Protein AF-A0A0S8G2G1-F1 (afdb_monomer)

Sequence (89 aa):
SAAYLQKLEAGMVKNPSPRVLHRLATVLDVSYGKLMELAGYVVPAADRATGRTTPTLAQQALLPQDLTDEEWRAVAAFIAYLREQRKKT

Foldseek 3Di:
DVVVVVCVVVVVDLQDDLVVLVVCCVVVQFQSLCSCVSSPHDHDPVRNHPRPPPQDPVRVVVPVVPDDPVNVVVVVVVVVVVVVVVVVD

Organism: NCBI:txid1703774

Secondary structure (DSSP, 8-state):
-HHHHHHHHTT--SS--HHHHHHHHHHHT--HHHHHHHTT----GGGTT-S-----HHHHHT-TTS--HHHHHHHHHHHHHHHHHHHH-

Structure (mmCIF, N/CA/C/O backbone):
data_AF-A0A0S8G2G1-F1
#
_entry.id   AF-A0A0S8G2G1-F1
#
loop_
_atom_site.group_PDB
_atom_site.id
_atom_site.type_symbol
_atom_site.label_atom_id
_atom_site.label_alt_id
_atom_site.label_comp_id
_atom_site.label_asym_id
_atom_site.label_entity_id
_atom_site.label_seq_id
_atom_site.pdbx_PDB_ins_code
_atom_site.Cartn_x
_atom_site.Cartn_y
_atom_site.Cartn_z
_atom_site.occupancy
_atom_site.B_iso_or_equiv
_atom_site.auth_seq_id
_atom_site.auth_comp_id
_atom_site.auth_asym_id
_atom_site.auth_atom_id
_atom_site.pdbx_PDB_model_num
ATOM 1 N N . SER A 1 1 ? 15.071 1.842 -16.661 1.00 85.94 1 SER A N 1
ATOM 2 C CA . SER A 1 1 ? 15.284 2.672 -17.864 1.00 85.94 1 SER A CA 1
ATOM 3 C C . SER A 1 1 ? 13.941 2.897 -18.540 1.00 85.94 1 SER A C 1
ATOM 5 O O . SER A 1 1 ? 13.046 2.085 -18.325 1.00 85.94 1 SER A O 1
ATOM 7 N N . ALA A 1 2 ? 13.791 3.952 -19.346 1.00 91.25 2 ALA A N 1
ATOM 8 C CA . ALA A 1 2 ? 12.548 4.214 -20.085 1.00 91.25 2 ALA A CA 1
ATOM 9 C C . ALA A 1 2 ? 12.154 3.030 -20.991 1.00 91.25 2 ALA A C 1
ATOM 11 O O . ALA A 1 2 ? 11.026 2.560 -20.940 1.00 91.25 2 ALA A O 1
ATOM 12 N N . ALA A 1 3 ? 13.126 2.440 -21.694 1.00 94.19 3 ALA A N 1
ATOM 13 C CA . ALA A 1 3 ? 12.904 1.256 -22.527 1.00 94.19 3 ALA A CA 1
ATOM 14 C C . ALA A 1 3 ? 12.379 0.031 -21.751 1.00 94.19 3 ALA A C 1
ATOM 16 O O . ALA A 1 3 ? 11.624 -0.769 -22.295 1.00 94.19 3 ALA A O 1
ATOM 17 N N . TYR A 1 4 ? 12.772 -0.144 -20.483 1.00 93.31 4 TYR A N 1
ATOM 18 C CA . TYR A 1 4 ? 12.240 -1.229 -19.653 1.00 93.31 4 TYR A CA 1
ATOM 19 C C . TYR A 1 4 ? 10.780 -0.973 -19.263 1.00 93.31 4 TYR A C 1
ATOM 21 O O . TYR A 1 4 ? 9.979 -1.900 -19.314 1.00 93.31 4 TYR A O 1
ATOM 29 N N . LEU A 1 5 ? 10.433 0.272 -18.913 1.00 93.50 5 LEU A N 1
ATOM 30 C CA . LEU A 1 5 ? 9.047 0.643 -18.610 1.00 93.50 5 LEU A CA 1
ATOM 31 C C . LEU A 1 5 ? 8.142 0.429 -19.820 1.00 93.50 5 LEU A C 1
ATOM 33 O O . LEU A 1 5 ? 7.127 -0.237 -19.691 1.00 93.50 5 LEU A O 1
ATOM 37 N N . GLN A 1 6 ? 8.573 0.850 -21.009 1.00 95.94 6 GLN A N 1
ATOM 38 C CA . GLN A 1 6 ? 7.810 0.632 -22.238 1.00 95.94 6 GLN A CA 1
ATOM 39 C C . GLN A 1 6 ? 7.554 -0.861 -22.516 1.00 95.94 6 GLN A C 1
ATOM 41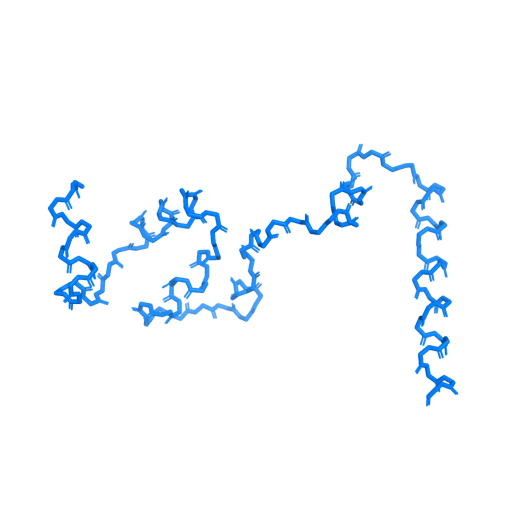 O O . GLN A 1 6 ? 6.460 -1.246 -22.918 1.00 95.94 6 GLN A O 1
ATOM 46 N N . LYS A 1 7 ? 8.543 -1.731 -22.265 1.00 95.62 7 LYS A N 1
ATOM 47 C CA . LYS A 1 7 ? 8.366 -3.191 -22.381 1.00 95.62 7 LYS A CA 1
ATOM 48 C C . LYS A 1 7 ? 7.411 -3.753 -21.326 1.00 95.62 7 LYS A C 1
ATOM 50 O O . LYS A 1 7 ? 6.695 -4.709 -21.613 1.00 95.62 7 LYS A O 1
ATOM 55 N N . LEU A 1 8 ? 7.428 -3.199 -20.115 1.00 94.31 8 LEU A N 1
ATOM 56 C CA . LEU A 1 8 ? 6.521 -3.588 -19.038 1.00 94.31 8 LEU A CA 1
ATOM 57 C C . LEU A 1 8 ? 5.077 -3.184 -19.367 1.00 94.31 8 LEU A C 1
ATOM 59 O O . LEU A 1 8 ? 4.186 -4.022 -19.295 1.00 94.31 8 LEU A O 1
ATOM 63 N N . GLU A 1 9 ? 4.868 -1.946 -19.811 1.00 92.12 9 GLU A N 1
ATOM 64 C CA . GLU A 1 9 ? 3.562 -1.407 -20.219 1.00 92.12 9 GLU A CA 1
ATOM 65 C C . GLU A 1 9 ? 2.987 -2.138 -21.438 1.00 92.12 9 GLU A C 1
ATOM 67 O O . GLU A 1 9 ? 1.793 -2.415 -21.487 1.00 92.12 9 GLU A O 1
ATOM 72 N N . ALA A 1 10 ? 3.838 -2.535 -22.389 1.00 96.19 10 ALA A N 1
ATOM 73 C CA . ALA A 1 10 ? 3.445 -3.351 -23.538 1.00 96.19 10 ALA A CA 1
ATOM 74 C C . ALA A 1 10 ? 3.193 -4.837 -23.194 1.00 96.19 10 ALA A C 1
ATOM 76 O O . ALA A 1 10 ? 2.949 -5.640 -24.093 1.00 96.19 10 ALA A O 1
ATOM 77 N N . GLY A 1 11 ? 3.313 -5.241 -21.923 1.00 92.44 11 GLY A N 1
ATOM 78 C CA . GLY A 1 11 ? 3.103 -6.625 -21.481 1.00 92.44 11 GLY A CA 1
ATOM 79 C C . GLY A 1 11 ? 4.192 -7.614 -21.920 1.00 92.44 11 GLY A C 1
ATOM 80 O O . GLY A 1 11 ? 4.027 -8.827 -21.768 1.00 92.44 11 GLY A O 1
ATOM 81 N N . MET A 1 12 ? 5.321 -7.128 -22.446 1.00 95.25 12 MET A N 1
A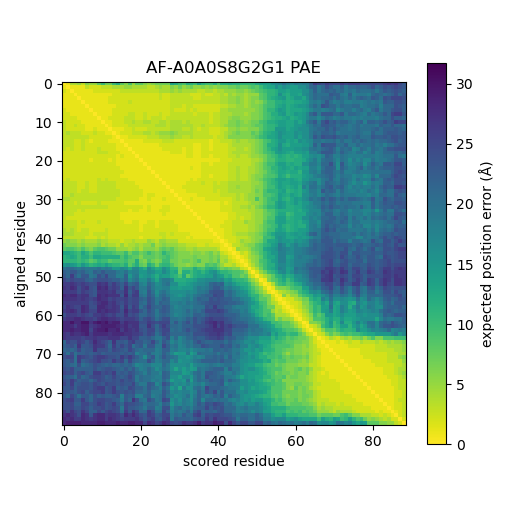TOM 82 C CA . MET A 1 12 ? 6.455 -7.974 -22.843 1.00 95.25 12 MET A CA 1
ATOM 83 C C . MET A 1 12 ? 7.218 -8.515 -21.628 1.00 95.25 12 MET A C 1
ATOM 85 O O . MET A 1 12 ? 7.849 -9.568 -21.705 1.00 95.25 12 MET A O 1
ATOM 89 N N . VAL A 1 13 ? 7.162 -7.808 -20.496 1.00 93.75 13 VAL A N 1
ATOM 90 C CA . VAL A 1 13 ? 7.716 -8.263 -19.215 1.00 93.75 13 VAL A CA 1
ATOM 91 C C . VAL A 1 13 ? 6.574 -8.756 -18.334 1.00 93.75 13 VAL A C 1
ATOM 93 O O . VAL A 1 13 ? 5.808 -7.956 -17.812 1.00 93.75 13 VAL A O 1
ATOM 96 N N . LYS A 1 14 ? 6.478 -10.076 -18.146 1.00 90.50 14 LYS A N 1
ATOM 97 C CA . LYS A 1 14 ? 5.402 -10.698 -17.351 1.00 90.50 14 LYS A CA 1
ATOM 98 C C . LYS A 1 14 ? 5.727 -10.833 -15.863 1.00 90.50 14 LYS A C 1
ATOM 100 O O . LYS A 1 14 ? 4.832 -10.729 -15.040 1.00 90.50 14 LYS A O 1
ATOM 105 N N . ASN A 1 15 ? 7.010 -11.005 -15.536 1.00 92.06 15 ASN A N 1
ATOM 106 C CA . ASN A 1 15 ? 7.494 -11.218 -14.170 1.00 92.06 15 ASN A CA 1
ATOM 107 C C . ASN A 1 15 ? 8.523 -10.132 -13.796 1.00 92.06 15 ASN A C 1
ATOM 109 O O . ASN A 1 15 ? 9.728 -10.409 -13.764 1.00 92.06 15 ASN A O 1
ATOM 113 N N . PRO A 1 16 ? 8.098 -8.868 -13.606 1.00 94.75 16 PRO A N 1
ATOM 114 C CA . PRO A 1 16 ? 8.986 -7.821 -13.107 1.00 94.75 16 PRO A CA 1
ATOM 115 C C . PRO A 1 16 ? 9.510 -8.187 -11.714 1.00 94.75 16 PRO A C 1
ATOM 117 O O . PRO A 1 16 ? 8.787 -8.743 -10.894 1.00 94.75 16 PRO A O 1
ATOM 120 N N . SER A 1 17 ? 10.773 -7.863 -11.426 1.00 95.50 17 SER A N 1
ATOM 121 C CA . SER A 1 17 ? 11.365 -8.227 -10.137 1.00 95.50 17 SER A CA 1
ATOM 122 C C . SER A 1 17 ? 10.745 -7.434 -8.975 1.00 95.50 17 SER A C 1
ATOM 124 O O . SER A 1 17 ? 10.351 -6.276 -9.165 1.00 95.50 17 SER A O 1
ATOM 126 N N . PRO A 1 18 ? 10.748 -7.975 -7.740 1.00 94.62 18 PRO A N 1
ATOM 127 C CA . PRO A 1 18 ? 10.185 -7.293 -6.571 1.00 94.62 18 PRO A CA 1
ATOM 128 C C . PRO A 1 18 ? 10.767 -5.889 -6.349 1.00 94.62 18 PRO A C 1
ATOM 130 O O . PRO A 1 18 ? 10.056 -4.944 -6.023 1.00 94.62 18 PRO A O 1
ATOM 133 N N . ARG A 1 19 ? 12.063 -5.705 -6.632 1.00 94.88 19 ARG A N 1
ATOM 134 C CA . ARG A 1 19 ? 12.736 -4.400 -6.545 1.00 94.88 19 ARG A CA 1
ATOM 135 C C . ARG A 1 19 ? 12.161 -3.365 -7.519 1.00 94.88 19 ARG A C 1
ATOM 137 O O . ARG A 1 19 ? 12.071 -2.187 -7.175 1.00 94.88 19 ARG A O 1
ATOM 144 N N . VAL A 1 20 ? 11.805 -3.783 -8.736 1.00 94.81 20 VAL A N 1
ATOM 145 C CA . VAL A 1 20 ? 11.160 -2.905 -9.723 1.00 94.81 20 VAL A CA 1
ATOM 146 C C . VAL A 1 20 ? 9.755 -2.546 -9.255 1.00 94.81 20 VAL A C 1
ATOM 148 O O . VAL A 1 20 ? 9.408 -1.368 -9.256 1.00 94.81 20 VAL A O 1
ATOM 151 N N . LEU A 1 21 ? 8.986 -3.537 -8.802 1.00 94.44 21 LEU A N 1
ATOM 152 C CA . LEU A 1 21 ? 7.627 -3.338 -8.300 1.00 94.44 21 LEU A CA 1
ATOM 153 C C . LEU A 1 21 ? 7.591 -2.404 -7.086 1.00 94.44 21 LEU A C 1
ATOM 155 O O . LEU A 1 21 ? 6.755 -1.511 -7.041 1.00 94.44 21 LEU A O 1
ATOM 159 N N . HIS A 1 22 ? 8.536 -2.535 -6.152 1.00 92.81 22 HIS A N 1
ATOM 160 C CA . HIS A 1 22 ? 8.659 -1.626 -5.011 1.00 92.81 22 HIS A CA 1
ATOM 161 C C . HIS A 1 22 ? 8.919 -0.187 -5.467 1.00 92.81 22 HIS A C 1
ATOM 163 O O . HIS A 1 22 ? 8.262 0.743 -5.014 1.00 92.81 22 HIS A O 1
ATOM 169 N N . ARG A 1 23 ? 9.855 0.012 -6.403 1.00 92.69 23 ARG A N 1
ATOM 170 C CA . ARG A 1 23 ? 10.149 1.349 -6.936 1.00 92.69 23 ARG A CA 1
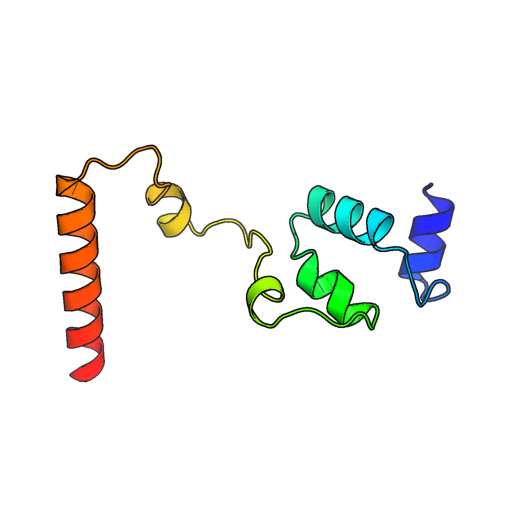ATOM 171 C C . ARG A 1 23 ? 8.934 1.965 -7.635 1.00 92.69 23 ARG A C 1
ATOM 173 O O . ARG A 1 23 ? 8.696 3.157 -7.474 1.00 92.69 23 ARG A O 1
ATOM 180 N N . LEU A 1 24 ? 8.188 1.169 -8.400 1.00 93.00 24 LEU A N 1
ATOM 181 C CA . LEU A 1 24 ? 6.951 1.608 -9.050 1.00 93.00 24 LEU A CA 1
ATOM 182 C C . LEU A 1 24 ? 5.878 1.966 -8.023 1.00 93.00 24 LEU A C 1
ATOM 184 O O . LEU A 1 24 ? 5.284 3.030 -8.136 1.00 93.00 24 LEU A O 1
ATOM 188 N N . ALA A 1 25 ? 5.693 1.131 -6.999 1.00 90.88 25 ALA A N 1
ATOM 189 C CA . ALA A 1 25 ? 4.773 1.394 -5.899 1.00 90.88 25 ALA A CA 1
ATOM 190 C C . ALA A 1 25 ? 5.066 2.737 -5.222 1.00 90.88 25 ALA A C 1
ATOM 192 O O . ALA A 1 25 ? 4.150 3.521 -5.007 1.00 90.88 25 ALA A O 1
ATOM 193 N N . THR A 1 26 ? 6.343 3.036 -4.957 1.00 86.75 26 THR A N 1
ATOM 194 C CA . THR A 1 26 ? 6.757 4.311 -4.353 1.00 86.75 26 THR A CA 1
ATOM 195 C C . THR A 1 26 ? 6.472 5.513 -5.253 1.00 86.75 26 THR A C 1
ATOM 197 O O . THR A 1 26 ? 5.992 6.528 -4.770 1.00 86.75 26 THR A O 1
ATOM 200 N N . VAL A 1 27 ? 6.793 5.430 -6.548 1.00 89.81 27 VAL A N 1
ATOM 201 C CA . VAL A 1 27 ? 6.664 6.580 -7.465 1.00 89.81 27 VAL A CA 1
ATOM 202 C C . VAL A 1 27 ? 5.209 6.840 -7.855 1.00 89.81 27 VAL A C 1
ATOM 204 O O . VAL A 1 27 ? 4.831 7.990 -8.046 1.00 89.81 27 VAL A O 1
ATOM 207 N N . LEU A 1 28 ? 4.407 5.784 -7.983 1.00 88.56 28 LEU A N 1
ATOM 208 C CA . LEU A 1 28 ? 2.993 5.873 -8.353 1.00 88.56 28 LEU A CA 1
ATOM 209 C C . LEU A 1 28 ? 2.065 6.012 -7.137 1.00 88.56 28 LEU A C 1
ATOM 211 O O . LEU A 1 28 ? 0.862 6.138 -7.327 1.00 88.56 28 LEU A O 1
ATOM 215 N N . ASP A 1 29 ? 2.615 5.957 -5.921 1.00 83.31 29 ASP A N 1
ATOM 216 C CA . ASP A 1 29 ? 1.875 5.931 -4.651 1.00 83.31 29 ASP A CA 1
ATOM 217 C C . ASP A 1 29 ? 0.758 4.868 -4.637 1.00 83.31 29 ASP A C 1
ATOM 219 O O . ASP A 1 29 ? -0.401 5.118 -4.314 1.00 83.31 29 ASP A O 1
ATOM 223 N N . VAL A 1 30 ? 1.107 3.642 -5.043 1.00 87.12 30 VAL A N 1
ATOM 224 C CA . VAL A 1 30 ? 0.189 2.490 -5.078 1.00 87.12 30 VAL A CA 1
ATOM 225 C C . VAL A 1 30 ? 0.668 1.362 -4.168 1.00 87.12 30 VAL A C 1
ATOM 227 O O . VAL A 1 30 ? 1.811 1.327 -3.717 1.00 87.12 30 VAL A O 1
ATOM 230 N N . SER A 1 31 ? -0.205 0.387 -3.905 1.00 88.19 31 SER A N 1
ATOM 231 C CA . SER A 1 31 ? 0.138 -0.777 -3.082 1.00 88.19 31 SER A CA 1
ATOM 232 C C . SER A 1 31 ? 1.200 -1.657 -3.733 1.00 88.19 31 SER A C 1
ATOM 234 O O . SER A 1 31 ? 0.966 -2.272 -4.775 1.00 88.19 31 SER A O 1
ATOM 236 N N . TYR A 1 32 ? 2.341 -1.797 -3.057 1.00 91.12 32 TYR A N 1
ATOM 237 C CA . TYR A 1 32 ? 3.374 -2.758 -3.434 1.00 91.12 32 TYR A CA 1
ATOM 238 C C . TYR A 1 32 ? 2.853 -4.198 -3.404 1.00 91.12 32 TYR A C 1
ATOM 240 O O . TYR A 1 32 ? 3.069 -4.943 -4.359 1.00 91.12 32 TYR A O 1
ATOM 248 N N . GLY A 1 33 ? 2.117 -4.578 -2.355 1.00 90.69 33 GLY A N 1
ATOM 249 C CA . GLY A 1 33 ? 1.525 -5.911 -2.257 1.00 90.69 33 GLY A CA 1
ATOM 250 C C . GLY A 1 33 ? 0.532 -6.192 -3.382 1.00 90.69 33 GLY A C 1
ATOM 251 O O . GLY A 1 33 ? 0.523 -7.298 -3.921 1.00 90.69 33 GLY A O 1
ATOM 252 N N . LYS A 1 34 ? -0.228 -5.179 -3.823 1.00 90.12 34 LYS A N 1
ATOM 253 C CA . LYS A 1 34 ? -1.108 -5.325 -4.987 1.00 90.12 34 LYS A CA 1
ATOM 254 C C . LYS A 1 34 ? -0.329 -5.538 -6.282 1.00 90.12 34 LYS A C 1
ATOM 256 O O . LYS A 1 34 ? -0.702 -6.398 -7.074 1.00 90.12 34 LYS A O 1
ATOM 261 N N . LEU A 1 35 ? 0.755 -4.792 -6.497 1.00 91.62 35 LEU A N 1
ATOM 262 C CA . LEU A 1 35 ? 1.619 -4.992 -7.664 1.00 91.62 35 LEU A CA 1
ATOM 263 C C . LEU A 1 35 ? 2.281 -6.378 -7.660 1.00 91.62 35 LEU A C 1
ATOM 265 O O . LEU A 1 35 ? 2.374 -7.015 -8.706 1.00 91.62 35 LEU A O 1
ATOM 269 N N . MET A 1 36 ? 2.704 -6.859 -6.490 1.00 93.44 36 MET A N 1
ATOM 270 C CA . MET A 1 36 ? 3.260 -8.202 -6.310 1.00 93.44 36 MET A CA 1
ATOM 271 C C . MET A 1 36 ? 2.229 -9.289 -6.639 1.00 93.44 36 MET A C 1
ATOM 273 O O . MET A 1 36 ? 2.542 -10.210 -7.389 1.00 93.44 36 MET 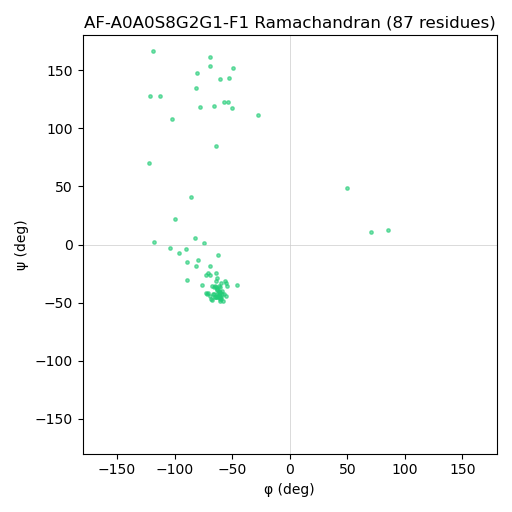A O 1
ATOM 277 N N . GLU A 1 37 ? 0.992 -9.155 -6.154 1.00 92.56 37 GLU A N 1
ATOM 278 C CA . GLU A 1 37 ? -0.108 -10.075 -6.476 1.00 92.56 37 GLU A CA 1
ATOM 279 C C . GLU A 1 37 ? -0.388 -10.112 -7.988 1.00 92.56 37 GLU A C 1
ATOM 281 O O . GLU A 1 37 ? -0.473 -11.189 -8.575 1.00 92.56 37 GLU A O 1
ATOM 286 N N . LEU A 1 38 ? -0.471 -8.944 -8.639 1.00 91.12 38 LEU A N 1
ATOM 287 C CA . LEU A 1 38 ? -0.705 -8.844 -10.086 1.00 91.12 38 LEU A CA 1
ATOM 288 C C . LEU A 1 38 ? 0.436 -9.444 -10.919 1.00 91.12 38 LEU A C 1
ATOM 290 O O . LEU A 1 38 ? 0.190 -9.975 -11.999 1.00 91.12 38 LEU A O 1
ATOM 294 N N . ALA A 1 39 ? 1.668 -9.388 -10.414 1.00 92.94 39 ALA A N 1
ATOM 295 C CA . ALA A 1 39 ? 2.831 -10.025 -11.023 1.00 92.94 39 ALA A CA 1
ATOM 296 C C . ALA A 1 39 ? 2.957 -11.528 -10.687 1.00 92.94 39 ALA A C 1
ATOM 298 O O . ALA A 1 39 ? 3.949 -12.155 -11.056 1.00 92.94 39 ALA A O 1
ATOM 299 N N . GLY A 1 40 ? 1.974 -12.116 -9.993 1.00 92.25 40 GLY A N 1
ATOM 300 C CA . GLY A 1 40 ? 1.913 -13.550 -9.699 1.00 92.25 40 GLY A CA 1
ATOM 301 C C . GLY A 1 40 ? 2.685 -13.994 -8.454 1.00 92.25 40 GLY A C 1
ATOM 302 O O . GLY A 1 40 ? 2.881 -15.193 -8.257 1.00 92.25 40 GLY A O 1
ATOM 303 N N . TYR A 1 41 ? 3.127 -13.066 -7.602 1.00 93.00 41 TYR A N 1
ATOM 304 C CA . TYR A 1 41 ? 3.767 -13.409 -6.333 1.00 93.00 41 TYR A CA 1
A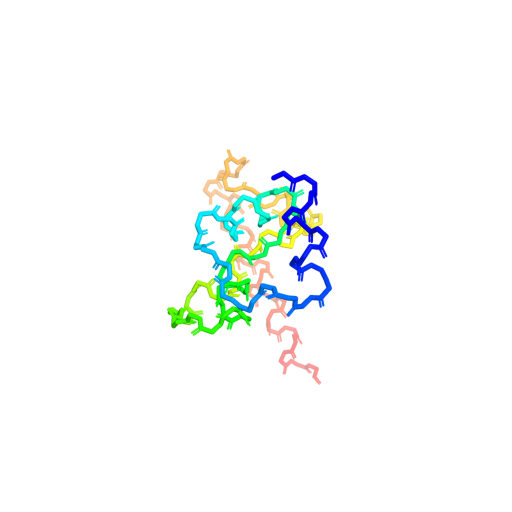TOM 305 C C . TYR A 1 41 ? 2.737 -13.754 -5.253 1.00 93.00 41 TYR A C 1
ATOM 307 O O . TYR A 1 41 ? 1.651 -13.178 -5.180 1.00 93.00 41 TYR A O 1
ATOM 315 N N . VAL A 1 42 ? 3.114 -14.666 -4.355 1.00 90.31 42 VAL A N 1
ATOM 316 C CA . VAL A 1 42 ? 2.318 -14.991 -3.167 1.00 90.31 42 VAL A CA 1
ATOM 317 C C . VAL A 1 42 ? 2.519 -13.895 -2.125 1.00 90.31 42 VAL A C 1
ATOM 319 O O . VAL A 1 42 ? 3.632 -13.684 -1.647 1.00 90.31 42 VAL A O 1
ATOM 322 N N . VAL A 1 43 ? 1.434 -13.207 -1.769 1.00 86.19 43 VAL A N 1
ATOM 323 C CA . VAL A 1 43 ? 1.445 -12.105 -0.800 1.00 86.19 43 VAL A CA 1
ATOM 324 C C . VAL A 1 43 ? 0.501 -12.432 0.368 1.00 86.19 43 VAL A C 1
ATOM 326 O O . VAL A 1 43 ? -0.675 -12.762 0.126 1.00 86.19 43 VAL A O 1
ATOM 329 N N . PRO A 1 44 ? 0.974 -12.347 1.630 1.00 79.44 44 PRO A N 1
ATOM 330 C CA . PRO A 1 44 ? 0.126 -12.487 2.811 1.00 79.44 44 PRO A CA 1
ATOM 331 C C . PRO A 1 44 ? -1.073 -11.536 2.753 1.00 79.44 44 PRO A C 1
ATOM 333 O O . PRO A 1 44 ? -0.961 -10.409 2.280 1.00 79.44 44 PRO A O 1
ATOM 336 N N . ALA A 1 45 ? -2.238 -11.973 3.238 1.00 70.19 45 ALA A N 1
ATOM 337 C CA . ALA A 1 45 ? -3.472 -11.184 3.151 1.00 70.19 45 ALA A CA 1
ATOM 338 C C . ALA A 1 45 ? -3.353 -9.787 3.793 1.00 70.19 45 ALA A C 1
ATOM 340 O O . ALA A 1 45 ? -3.963 -8.843 3.298 1.00 70.19 45 ALA A O 1
ATOM 341 N N . ALA A 1 46 ? -2.526 -9.650 4.835 1.00 67.00 46 ALA A N 1
ATOM 342 C CA . ALA A 1 46 ? -2.249 -8.378 5.502 1.00 67.00 46 ALA A CA 1
ATOM 343 C C . ALA A 1 46 ? -1.561 -7.344 4.588 1.00 67.00 46 ALA A C 1
ATOM 345 O O . ALA A 1 46 ? -1.798 -6.148 4.734 1.00 67.00 46 ALA A O 1
ATOM 346 N N . ASP A 1 47 ? -0.781 -7.796 3.603 1.00 64.12 47 ASP A N 1
ATOM 347 C CA . ASP A 1 47 ? 0.059 -6.928 2.771 1.00 64.12 47 ASP A CA 1
ATOM 348 C C . ASP A 1 47 ? -0.603 -6.543 1.439 1.00 64.12 47 ASP A C 1
ATOM 350 O O . ASP A 1 47 ? -0.099 -5.690 0.711 1.00 64.12 47 ASP A O 1
ATOM 354 N N . ARG A 1 48 ? -1.761 -7.127 1.097 1.00 64.06 48 ARG A N 1
ATOM 355 C CA . ARG A 1 48 ? -2.449 -6.862 -0.185 1.00 64.06 48 ARG A CA 1
ATOM 356 C C . ARG A 1 48 ? -3.081 -5.470 -0.267 1.00 64.06 48 ARG A C 1
ATOM 358 O O . ARG A 1 48 ? -3.277 -4.958 -1.365 1.00 64.06 48 ARG A O 1
ATOM 365 N N . ALA A 1 49 ? -3.404 -4.866 0.876 1.00 60.59 49 ALA A N 1
ATOM 366 C CA . ALA A 1 49 ? -4.131 -3.597 0.959 1.00 60.59 49 ALA A CA 1
ATOM 367 C C . ALA A 1 49 ? -3.242 -2.386 1.303 1.00 60.59 49 ALA A C 1
ATOM 369 O O . ALA A 1 49 ? -3.729 -1.261 1.313 1.00 60.59 49 ALA A O 1
ATOM 370 N N . THR A 1 50 ? -1.943 -2.572 1.557 1.00 56.78 50 THR A N 1
ATOM 371 C CA . THR A 1 50 ? -1.064 -1.528 2.125 1.00 56.78 50 THR A CA 1
ATOM 372 C C . THR A 1 50 ? -0.457 -0.586 1.082 1.00 56.78 50 THR A C 1
ATOM 374 O O . THR A 1 50 ? 0.706 -0.195 1.155 1.00 56.78 50 THR A O 1
ATOM 377 N N . GLY A 1 51 ? -1.247 -0.186 0.088 1.00 51.88 51 GLY A N 1
ATOM 378 C CA . GLY A 1 51 ? -0.954 1.044 -0.644 1.00 51.88 51 GLY A CA 1
ATOM 379 C C . GLY A 1 51 ? -1.471 2.198 0.178 1.00 51.88 51 GLY A C 1
ATOM 380 O O . GLY A 1 51 ? -2.600 2.122 0.658 1.00 51.88 51 GLY A O 1
ATOM 381 N N . ARG A 1 52 ? -0.689 3.269 0.328 1.00 51.34 52 ARG A N 1
ATOM 382 C CA . ARG A 1 52 ? -1.290 4.558 0.661 1.00 51.34 52 ARG A CA 1
ATOM 383 C C . ARG A 1 52 ? -2.173 4.933 -0.527 1.00 51.34 52 ARG A C 1
ATOM 385 O O . ARG A 1 52 ? -1.762 5.650 -1.417 1.00 51.34 52 ARG A O 1
ATOM 392 N N . THR A 1 53 ? -3.414 4.444 -0.554 1.00 48.50 53 THR A N 1
ATOM 393 C CA . THR A 1 53 ? -4.489 5.285 -1.069 1.00 48.50 53 THR A CA 1
ATOM 394 C C . THR A 1 53 ? -4.317 6.585 -0.316 1.00 48.50 53 THR A C 1
ATOM 396 O O . THR A 1 53 ? -4.325 6.531 0.919 1.00 48.50 53 THR A O 1
ATOM 399 N N . THR A 1 54 ? -4.036 7.674 -1.035 1.00 47.22 54 THR A N 1
ATOM 400 C CA . THR A 1 54 ? -3.968 9.033 -0.496 1.00 47.22 54 THR A CA 1
ATOM 401 C C . THR A 1 54 ? -4.889 9.108 0.710 1.00 47.22 54 THR A C 1
ATOM 403 O O . THR A 1 54 ? -6.093 8.873 0.547 1.00 47.22 54 THR A O 1
ATOM 406 N N . PRO A 1 55 ? -4.338 9.253 1.932 1.00 48.22 55 PRO A N 1
ATOM 407 C CA . PRO A 1 55 ? -5.164 9.190 3.114 1.00 48.22 55 PRO A CA 1
ATOM 408 C C . PRO A 1 55 ? -6.283 10.196 2.900 1.00 48.22 55 PRO A C 1
ATOM 410 O O . PRO A 1 55 ? -6.024 11.353 2.571 1.00 48.22 55 PRO A O 1
ATOM 413 N N . THR A 1 56 ? -7.531 9.732 2.967 1.00 55.53 56 THR A N 1
ATOM 414 C CA . THR A 1 56 ? -8.678 10.650 2.916 1.00 55.53 56 THR A CA 1
ATOM 415 C C . THR A 1 56 ? -8.422 11.779 3.919 1.00 55.53 56 THR A C 1
ATOM 417 O O . THR A 1 56 ? -7.735 11.544 4.912 1.00 55.53 56 THR A O 1
ATOM 420 N N . LEU A 1 57 ? -8.955 12.989 3.712 1.00 53.00 57 LEU A N 1
ATOM 421 C CA . LEU A 1 57 ? -8.735 14.105 4.653 1.00 53.00 57 LEU A CA 1
ATOM 422 C C . LEU A 1 57 ? -8.925 13.680 6.128 1.00 53.00 57 LEU A C 1
ATOM 424 O O . LEU A 1 57 ? -8.180 14.107 7.004 1.00 53.00 57 LEU A O 1
ATOM 428 N N . ALA A 1 58 ? -9.865 12.760 6.379 1.00 54.97 58 ALA A N 1
ATOM 429 C CA . ALA A 1 58 ? -10.066 12.111 7.671 1.00 54.97 58 ALA A CA 1
ATOM 430 C C . ALA A 1 58 ? -8.841 11.306 8.160 1.00 54.97 58 ALA A C 1
ATOM 432 O O . ALA A 1 58 ? -8.411 11.473 9.291 1.00 54.97 58 ALA A O 1
ATOM 433 N N . GLN A 1 59 ? -8.246 10.459 7.321 1.00 53.94 59 GLN A N 1
ATOM 434 C CA . GLN A 1 59 ? -7.044 9.676 7.641 1.00 53.94 59 GLN A CA 1
ATOM 435 C C . GLN A 1 59 ? -5.774 10.537 7.777 1.00 53.94 59 GLN A C 1
ATOM 437 O O . GLN A 1 59 ? -4.868 10.142 8.504 1.00 53.94 59 GLN A O 1
ATOM 442 N N . GLN A 1 60 ? -5.702 11.700 7.114 1.00 55.00 60 GLN A N 1
ATOM 443 C CA . GLN A 1 60 ? -4.621 12.679 7.318 1.00 55.00 60 GLN A CA 1
ATOM 444 C C . GLN A 1 60 ? -4.753 13.402 8.660 1.00 55.00 60 GLN A C 1
ATOM 446 O O . GLN A 1 60 ? -3.758 13.575 9.352 1.00 55.00 60 GLN A O 1
ATOM 451 N N . ALA A 1 61 ? -5.974 13.780 9.047 1.00 57.56 61 ALA A N 1
ATOM 452 C CA . ALA A 1 61 ? -6.250 14.400 10.344 1.00 57.56 61 ALA A CA 1
ATOM 453 C C . ALA A 1 61 ? -6.078 13.431 11.533 1.00 57.56 61 ALA A C 1
ATO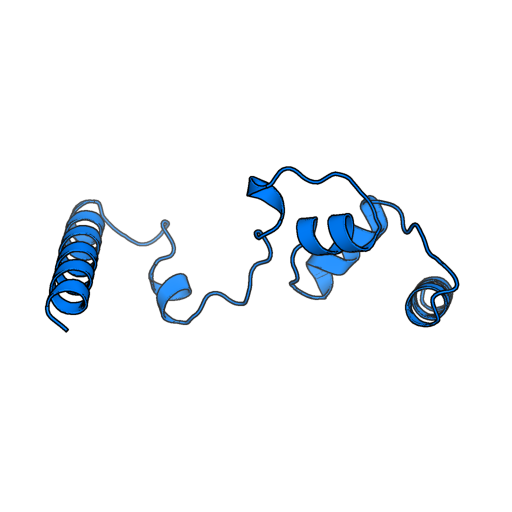M 455 O O . ALA A 1 61 ? -5.948 13.864 12.669 1.00 57.56 61 ALA A O 1
ATOM 456 N N . LEU A 1 62 ? -6.078 12.122 11.268 1.00 58.81 62 LEU A N 1
ATOM 457 C CA . LEU A 1 62 ? -5.897 11.042 12.243 1.00 58.81 62 LEU A CA 1
ATOM 458 C C . LEU A 1 62 ? -4.462 10.482 12.251 1.00 58.81 62 LEU A C 1
ATOM 460 O O . LEU A 1 62 ? -4.250 9.336 12.658 1.00 58.81 62 LEU A O 1
ATOM 464 N N . LEU A 1 63 ? -3.469 11.247 11.777 1.00 56.12 63 LEU A N 1
ATOM 465 C CA . LEU A 1 63 ? -2.064 10.854 11.888 1.00 56.12 63 LEU A CA 1
ATOM 466 C C . LEU A 1 63 ? -1.719 10.635 13.374 1.00 56.12 63 LEU A C 1
ATOM 468 O O . LEU A 1 63 ? -1.860 11.561 14.170 1.00 56.12 63 LEU A O 1
ATOM 472 N N . PRO A 1 64 ? -1.232 9.443 13.774 1.00 54.38 64 PRO A N 1
ATOM 473 C CA . PRO A 1 64 ? -1.034 9.133 15.189 1.00 54.38 64 PRO A CA 1
ATOM 474 C C . PRO A 1 64 ? -0.023 9.999 15.941 1.00 54.38 64 PRO A C 1
ATOM 476 O O . PRO A 1 64 ? 0.090 9.876 17.153 1.00 54.38 64 PRO A O 1
ATOM 479 N N . GLN A 1 65 ? 0.731 10.827 15.221 1.00 55.38 65 GLN A N 1
ATOM 480 C CA . GLN A 1 65 ? 1.793 11.673 15.758 1.00 55.38 65 GLN A CA 1
ATOM 481 C C . GLN A 1 65 ? 1.260 12.960 16.417 1.00 55.38 65 GLN A C 1
ATOM 483 O O . GLN A 1 65 ? 2.017 13.598 17.138 1.00 55.38 65 GLN A O 1
ATOM 488 N N . ASP A 1 66 ? -0.017 13.314 16.212 1.00 60.16 66 ASP A N 1
ATOM 489 C CA . ASP A 1 66 ? -0.566 14.625 16.605 1.00 60.16 66 ASP A CA 1
ATOM 490 C C . ASP A 1 66 ? -1.699 14.557 17.649 1.00 60.16 66 ASP A C 1
ATOM 492 O O . ASP A 1 66 ? -2.258 15.589 18.009 1.00 60.16 66 ASP A O 1
ATOM 496 N N . LEU A 1 67 ? -2.052 13.363 18.142 1.00 71.50 67 LEU A N 1
ATOM 497 C CA . LEU A 1 67 ? -3.181 13.160 19.060 1.00 71.50 67 LEU A CA 1
ATOM 498 C C . LEU A 1 67 ? -2.703 12.730 20.451 1.00 71.50 67 LEU A C 1
ATOM 500 O O . LEU A 1 67 ? -1.979 11.744 20.605 1.00 71.50 67 LEU A O 1
ATOM 504 N N . THR A 1 68 ? -3.167 13.445 21.470 1.00 84.19 68 THR A N 1
ATOM 505 C CA . THR A 1 68 ? -3.036 13.090 22.886 1.00 84.19 68 THR A CA 1
ATOM 506 C C . THR A 1 68 ? -3.897 11.874 23.240 1.00 84.19 68 THR A C 1
ATOM 508 O O . THR A 1 68 ? -4.865 11.543 22.552 1.00 84.19 68 THR A O 1
ATOM 511 N N . ASP A 1 69 ? -3.592 11.217 24.362 1.00 80.69 69 ASP A N 1
ATOM 512 C CA . ASP A 1 69 ? -4.373 10.074 24.861 1.00 80.69 69 ASP A CA 1
ATOM 513 C C . ASP A 1 69 ? -5.863 10.398 25.050 1.00 80.69 69 ASP A C 1
ATOM 515 O O . ASP A 1 69 ? -6.726 9.538 24.861 1.00 80.69 69 ASP A O 1
ATOM 519 N N . GLU A 1 70 ? -6.177 11.638 25.427 1.00 84.75 70 GLU A N 1
ATOM 520 C CA . GLU A 1 70 ? -7.558 12.078 25.612 1.00 84.75 70 GLU A CA 1
ATOM 521 C C . GLU A 1 70 ? -8.290 12.224 24.277 1.00 84.75 70 GLU A C 1
ATOM 523 O O . GLU A 1 70 ? -9.418 11.750 24.118 1.00 84.75 70 GLU A O 1
ATOM 528 N N . GLU A 1 71 ? -7.627 12.788 23.270 1.00 82.19 71 GLU A N 1
ATOM 529 C CA . GLU A 1 71 ? -8.194 12.897 21.927 1.00 82.19 71 GLU A CA 1
ATOM 530 C C . GLU A 1 71 ? -8.396 11.512 21.299 1.00 82.19 71 GLU A C 1
ATOM 532 O O . GLU A 1 71 ? -9.420 11.264 20.658 1.00 82.19 71 GLU A O 1
ATOM 537 N N . TRP A 1 72 ? -7.500 10.558 21.568 1.00 81.88 72 TRP A N 1
ATOM 538 C CA . TRP A 1 72 ? -7.690 9.162 21.172 1.00 81.88 72 TRP A CA 1
ATOM 539 C C . TRP A 1 72 ? -8.929 8.522 21.797 1.00 81.88 72 TRP A C 1
ATOM 541 O O . TRP A 1 72 ? -9.669 7.810 21.106 1.00 81.88 72 TRP A O 1
ATOM 551 N N . ARG A 1 73 ? -9.199 8.788 23.082 1.00 85.00 73 ARG A N 1
ATOM 552 C CA . ARG A 1 73 ? -10.432 8.327 23.739 1.00 85.00 73 ARG A CA 1
ATOM 553 C C . ARG A 1 73 ? -11.671 8.938 23.094 1.00 85.00 73 ARG A C 1
ATOM 555 O O . ARG A 1 73 ? -12.635 8.212 22.838 1.00 85.00 73 ARG A O 1
ATOM 562 N N . ALA A 1 74 ? -11.632 10.231 22.777 1.00 87.38 74 ALA A N 1
ATOM 563 C CA . ALA A 1 74 ? -12.737 10.924 22.121 1.00 87.38 74 ALA A CA 1
ATOM 564 C C . ALA A 1 74 ? -13.022 10.361 20.716 1.00 87.38 74 ALA A C 1
ATOM 566 O O . ALA A 1 74 ? -14.173 10.059 20.387 1.00 87.38 74 ALA A O 1
ATOM 567 N N . VAL A 1 75 ? -11.978 10.127 19.912 1.00 86.06 75 VAL A N 1
ATOM 568 C CA . VAL A 1 75 ? -12.092 9.492 18.588 1.00 86.06 75 VAL A CA 1
ATOM 569 C C . VAL A 1 75 ? -12.696 8.090 18.705 1.00 86.06 75 VAL A C 1
ATOM 571 O O . VAL A 1 75 ? -13.615 7.747 17.955 1.00 86.06 75 VAL A O 1
ATOM 574 N N . ALA A 1 76 ? -12.230 7.281 19.661 1.00 86.31 76 ALA A N 1
ATOM 575 C CA . ALA A 1 76 ? -12.748 5.932 19.877 1.00 86.31 76 ALA A CA 1
ATOM 576 C C . ALA A 1 76 ? -14.241 5.935 20.254 1.00 86.31 76 ALA A C 1
ATOM 578 O O . ALA A 1 76 ? -15.019 5.155 19.693 1.00 86.31 76 ALA A O 1
ATOM 579 N N . ALA A 1 77 ? -14.654 6.840 21.147 1.00 91.25 77 ALA A N 1
ATOM 580 C CA . ALA A 1 77 ? -16.052 7.008 21.537 1.00 91.25 77 ALA A CA 1
ATOM 581 C C . ALA A 1 77 ? -16.932 7.419 20.344 1.00 91.25 77 ALA A C 1
ATOM 583 O O . ALA A 1 77 ? -18.004 6.846 20.129 1.00 91.25 77 ALA A O 1
ATOM 584 N N . PHE A 1 78 ? -16.453 8.350 19.515 1.00 87.94 78 PHE A N 1
ATOM 585 C CA . PHE A 1 78 ? -17.185 8.815 18.339 1.00 87.94 78 PHE A CA 1
ATOM 586 C C . PHE A 1 78 ? -17.357 7.714 17.280 1.00 87.94 78 PHE A C 1
ATOM 588 O O . PHE A 1 78 ? -18.456 7.512 16.757 1.00 87.94 78 PHE A O 1
ATOM 595 N N . ILE A 1 79 ? -16.310 6.929 17.009 1.00 89.69 79 ILE A N 1
ATOM 596 C CA . ILE A 1 79 ? -16.396 5.779 16.095 1.00 89.69 79 ILE A CA 1
ATOM 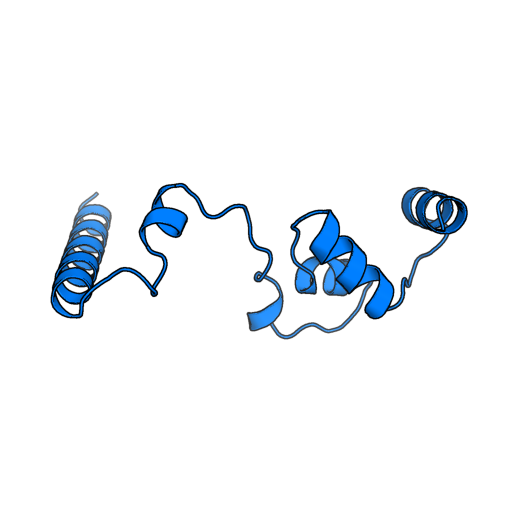597 C C . ILE A 1 79 ? -17.396 4.734 16.615 1.00 89.69 79 ILE A C 1
ATOM 599 O O . ILE A 1 79 ? -18.154 4.165 15.822 1.00 89.69 79 ILE A O 1
ATOM 603 N N . ALA A 1 80 ? -17.423 4.468 17.926 1.00 89.94 80 ALA A N 1
ATOM 604 C CA . ALA A 1 80 ? -18.380 3.539 18.527 1.00 89.94 80 ALA A CA 1
ATOM 605 C C . ALA A 1 80 ? -19.832 4.010 18.337 1.00 89.94 80 ALA A C 1
ATOM 607 O O . ALA A 1 80 ? -20.673 3.225 17.893 1.00 89.94 80 ALA A O 1
ATOM 608 N N . TYR A 1 81 ? -20.095 5.299 18.565 1.00 92.50 81 TYR A N 1
ATOM 609 C CA . TYR A 1 81 ? -21.399 5.917 18.332 1.00 92.50 81 TYR A CA 1
ATOM 610 C C . TYR A 1 81 ? -21.866 5.780 16.873 1.00 92.50 81 TYR A C 1
ATOM 612 O O . TYR A 1 81 ? -22.980 5.319 16.616 1.00 92.50 81 TYR A O 1
ATOM 620 N N . LEU A 1 82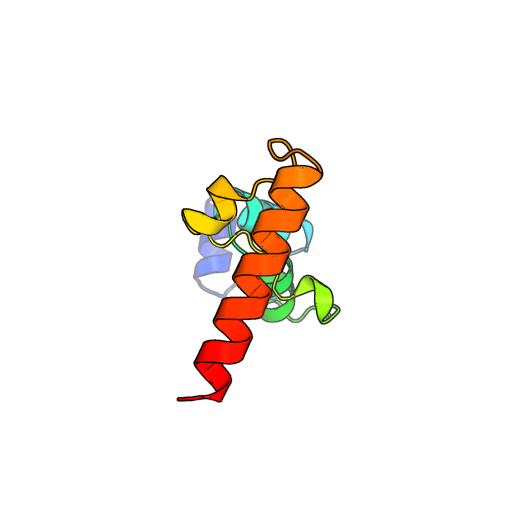 ? -21.005 6.094 15.896 1.00 89.50 82 LEU A N 1
ATOM 621 C CA . LEU A 1 82 ? -21.346 5.961 14.471 1.00 89.50 82 LEU A CA 1
ATOM 622 C C . LEU A 1 82 ? -21.689 4.515 14.080 1.00 89.50 82 LEU A C 1
ATOM 624 O O . LEU A 1 82 ? -22.587 4.274 13.268 1.00 89.50 82 LEU A O 1
ATOM 628 N N . ARG A 1 83 ? -20.996 3.532 14.668 1.00 88.62 83 ARG A N 1
ATOM 629 C CA . ARG A 1 83 ? -21.291 2.108 14.444 1.00 88.62 83 ARG A CA 1
ATOM 630 C C . ARG A 1 83 ? -22.655 1.712 14.991 1.00 88.62 83 ARG A C 1
ATOM 632 O O . ARG A 1 83 ? -23.307 0.869 14.378 1.00 88.62 83 ARG A O 1
ATOM 639 N N . GLU A 1 84 ? -23.065 2.279 16.119 1.00 91.94 84 GLU A N 1
ATOM 640 C CA . GLU A 1 84 ? -24.381 2.030 16.702 1.00 91.94 84 GLU A CA 1
ATOM 641 C C . GLU A 1 84 ? -25.497 2.648 15.853 1.00 91.94 84 GLU A C 1
ATOM 643 O O . GLU A 1 84 ? -26.474 1.965 15.556 1.00 91.94 84 GLU A O 1
ATOM 648 N N . GLN A 1 85 ? -25.319 3.887 15.385 1.00 88.44 85 GLN A N 1
ATOM 649 C CA . GLN A 1 85 ? -26.281 4.553 14.498 1.00 88.44 85 GLN A CA 1
ATOM 650 C C . GLN A 1 85 ? -26.509 3.762 13.206 1.00 88.44 85 GLN A C 1
ATOM 652 O O . GLN A 1 85 ? -27.646 3.533 12.812 1.00 88.44 85 GLN A O 1
ATOM 657 N N . ARG A 1 86 ? -25.441 3.228 12.602 1.00 87.75 86 ARG A N 1
ATOM 658 C CA . ARG A 1 86 ? -25.546 2.387 11.400 1.00 87.75 86 ARG A CA 1
ATOM 659 C C . ARG A 1 86 ? -26.306 1.074 11.620 1.00 87.75 86 ARG A C 1
ATOM 661 O O . ARG A 1 86 ? -26.787 0.507 10.655 1.00 87.75 86 ARG A O 1
ATOM 668 N N . LYS A 1 87 ? -26.368 0.551 12.849 1.00 78.62 87 LYS A N 1
ATOM 669 C CA . LYS A 1 87 ? -27.141 -0.667 13.161 1.00 78.62 87 LYS A CA 1
ATOM 670 C C . LYS A 1 87 ? -28.633 -0.389 13.362 1.00 78.62 87 LYS A C 1
ATOM 672 O O . LYS A 1 87 ? -29.408 -1.338 13.379 1.00 7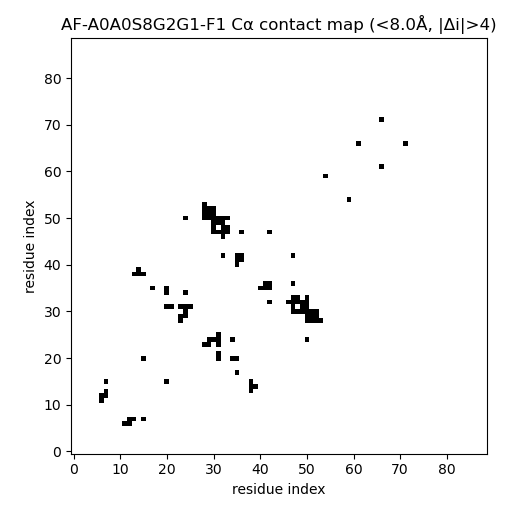8.62 87 LYS A O 1
ATOM 677 N N . LYS A 1 88 ? -29.007 0.871 13.606 1.00 68.75 88 LYS A N 1
ATOM 678 C CA . LYS A 1 88 ? -30.398 1.295 13.819 1.00 68.75 88 LYS A CA 1
ATOM 679 C C . LYS A 1 88 ? -31.105 1.674 12.510 1.00 68.75 88 LYS A C 1
ATOM 681 O O . LYS A 1 88 ? -32.329 1.752 12.518 1.00 68.75 88 LYS A O 1
ATOM 686 N N . THR A 1 89 ? -30.350 1.882 11.431 1.00 51.84 89 THR A N 1
ATOM 687 C CA . THR A 1 89 ? -30.840 2.062 10.054 1.00 51.84 89 THR A CA 1
ATOM 688 C C . THR A 1 89 ? -30.846 0.732 9.315 1.00 51.84 89 THR A C 1
ATOM 690 O O . THR A 1 89 ? -31.805 0.501 8.550 1.00 51.84 89 THR A O 1
#

pLDDT: mean 80.95, std 15.51, range [47.22, 96.19]

InterPro domains:
  IPR001387 Cro/C1-type, helix-turn-helix domain [PS50943] (1-35)
  IPR010982 Lambda repressor-like, DNA-binding domain superfamily [G3DSA:1.10.260.40] (1-88)
  IPR010982 Lambda repressor-like, DNA-binding domain superfamily [SSF47413] (1-38)

Radius of gyration: 19.23 Å; Cα contacts (8 Å, |Δi|>4): 59; chains: 1; bounding box: 46×30×49 Å

Solvent-accessible surface area (backbone atoms only — not comparable to full-atom values): 5270 Å² total; per-residue (Å²): 105,71,73,55,51,54,36,41,76,69,60,75,49,68,70,73,51,70,71,56,45,44,53,48,18,64,76,68,52,39,26,40,34,40,50,39,42,76,47,72,45,94,64,60,81,83,43,46,68,65,24,60,62,76,62,50,74,68,55,57,76,59,45,79,90,79,58,53,76,67,54,50,52,51,52,52,52,52,55,52,51,54,56,52,56,62,72,76,106

Mean predicted aligned error: 12.64 Å